Protein AF-A0A0W8DVY5-F1 (afdb_monomer_lite)

Radius of gyration: 28.94 Å; chains: 1; bounding box: 74×59×68 Å

Organism: Phytophthora nicotianae (NCBI:txid4792)

Secondary structure (DSSP, 8-state):
--------------HHHHHHHHHHHHHHHHHHHHHHHHH---HHHHHHTT--HHHHHHHHHHHHHHHHS--SS-------SSS----HHHHTTSS-S------

pLDDT: mean 70.34, std 16.29, range [41.34, 93.88]

Sequence (103 aa):
MPNFKANRSFTQKSAHSNNAVCTALNSQKSKAIDEANAHGISTEFAKKYSIHRATLYRWAKSQVEVKAARLTKTFAVDTRRGPSIKYPELEKRGFVAKQSENA

Foldseek 3Di:
DDDDDPPDPPPPDDPVVVVVVVVVVVVLLVVLLVVCVVPNQDCVSCVVSVHGSVVSVVSNVVVVVVVVPDPPDPPPDCPPDPDDPDDVVVVVVPPPPDDDDDD

Structure (mmCIF, N/CA/C/O backbone):
data_AF-A0A0W8DVY5-F1
#
_entry.id   AF-A0A0W8DVY5-F1
#
loop_
_atom_site.group_PDB
_atom_site.id
_atom_site.type_symbol
_atom_site.label_atom_id
_atom_site.label_alt_id
_atom_site.label_comp_id
_atom_site.label_asym_id
_atom_site.label_entity_id
_atom_site.label_seq_id
_atom_site.pdbx_PDB_ins_code
_atom_site.Cartn_x
_atom_site.Cartn_y
_atom_site.Cartn_z
_atom_site.occupancy
_atom_site.B_iso_or_equiv
_atom_site.auth_seq_id
_atom_site.auth_comp_id
_atom_site.auth_asym_id
_atom_site.auth_atom_id
_atom_site.pdbx_PDB_model_num
ATOM 1 N N . MET A 1 1 ? -53.388 19.954 -20.340 1.00 46.91 1 MET A N 1
ATOM 2 C CA . MET A 1 1 ? -52.099 19.223 -20.320 1.00 46.91 1 MET A CA 1
ATOM 3 C C . MET A 1 1 ? -51.146 19.939 -19.370 1.00 46.91 1 MET A C 1
ATOM 5 O O . MET A 1 1 ? -51.072 21.159 -19.483 1.00 46.91 1 MET A O 1
ATOM 9 N N . PRO A 1 2 ? -50.478 19.268 -18.412 1.00 53.50 2 PRO A N 1
ATOM 10 C CA . PRO A 1 2 ? -49.566 19.946 -17.497 1.00 53.50 2 PRO A CA 1
ATOM 11 C C . PRO A 1 2 ? -48.196 20.191 -18.148 1.00 53.50 2 PRO A C 1
ATOM 13 O O . PRO A 1 2 ? -47.649 19.341 -18.845 1.00 53.50 2 PRO A O 1
ATOM 16 N N . ASN A 1 3 ? -47.686 21.399 -17.926 1.00 54.38 3 ASN A N 1
ATOM 17 C CA . ASN A 1 3 ? -46.501 21.993 -18.537 1.00 54.38 3 ASN A CA 1
ATOM 18 C C . ASN A 1 3 ? -45.240 21.616 -17.731 1.00 54.38 3 ASN A C 1
ATOM 20 O O . ASN A 1 3 ? -45.089 22.040 -16.584 1.00 54.38 3 ASN A O 1
ATOM 24 N N . PHE A 1 4 ? -44.344 20.808 -18.307 1.00 53.59 4 PHE A N 1
ATOM 25 C CA . PHE A 1 4 ? -43.083 20.412 -17.671 1.00 53.59 4 PHE A CA 1
ATOM 26 C C . PHE A 1 4 ? -42.023 21.509 -17.847 1.00 53.59 4 PHE A C 1
ATOM 28 O O . PHE A 1 4 ? -41.336 21.577 -18.864 1.00 53.59 4 PHE A O 1
ATOM 35 N N . LYS A 1 5 ? -41.838 22.357 -16.828 1.00 58.72 5 LYS A N 1
ATOM 36 C CA . LYS A 1 5 ? -40.646 23.214 -16.732 1.00 58.72 5 LYS A CA 1
ATOM 37 C C . LYS A 1 5 ? -39.439 22.361 -16.338 1.00 58.72 5 LYS A C 1
ATOM 39 O O . LYS A 1 5 ? -39.315 21.937 -15.191 1.00 58.72 5 LYS A O 1
ATOM 44 N N . ALA A 1 6 ? -38.538 22.124 -17.287 1.00 59.28 6 ALA A N 1
ATOM 45 C CA . ALA A 1 6 ? -37.259 21.470 -17.039 1.00 59.28 6 ALA A CA 1
ATOM 46 C C . ALA A 1 6 ? -36.296 22.427 -16.314 1.00 59.28 6 ALA A C 1
ATOM 48 O O . ALA A 1 6 ? -35.479 23.103 -16.931 1.00 59.28 6 ALA A O 1
ATOM 49 N N . ASN A 1 7 ? -36.368 22.466 -14.984 1.00 58.47 7 ASN A N 1
ATOM 50 C CA . ASN A 1 7 ? -35.313 23.046 -14.156 1.00 58.47 7 ASN A CA 1
ATOM 51 C C . ASN A 1 7 ? -34.269 21.966 -13.855 1.00 58.47 7 ASN A C 1
ATOM 53 O O . ASN A 1 7 ? -34.310 21.323 -12.808 1.00 58.47 7 ASN A O 1
ATOM 57 N N . ARG A 1 8 ? -33.326 21.747 -14.773 1.00 50.84 8 ARG A N 1
ATOM 58 C CA . ARG A 1 8 ? -32.111 20.983 -14.465 1.00 50.84 8 ARG A CA 1
ATOM 59 C C . ARG A 1 8 ? -30.893 21.803 -14.859 1.00 50.84 8 ARG A C 1
ATOM 61 O O . ARG A 1 8 ? -30.275 21.573 -15.892 1.00 50.84 8 ARG A O 1
ATOM 68 N N . SER A 1 9 ? -30.552 22.774 -14.017 1.00 53.94 9 SER A N 1
ATOM 69 C CA . SER A 1 9 ? -29.231 23.390 -14.026 1.00 53.94 9 SER A CA 1
ATOM 70 C C . SER A 1 9 ? -28.207 22.321 -13.636 1.00 53.94 9 SER A C 1
ATOM 72 O O . SER A 1 9 ? -28.000 22.009 -12.465 1.00 53.94 9 SER A O 1
ATOM 74 N N . PHE A 1 10 ? -27.590 21.696 -14.639 1.00 53.84 10 PHE A N 1
ATOM 75 C CA . PHE A 1 10 ? -26.416 20.858 -14.434 1.00 53.84 10 PHE A CA 1
ATOM 76 C C . PHE A 1 10 ? -25.252 21.781 -14.068 1.00 53.84 10 PHE A C 1
ATOM 78 O O . PHE A 1 10 ? -24.570 22.328 -14.932 1.00 53.84 10 PHE A O 1
ATOM 85 N N . THR A 1 11 ? -25.061 22.024 -12.773 1.00 59.19 11 THR A N 1
ATOM 86 C CA . THR A 1 11 ? -23.892 22.758 -12.299 1.00 59.19 11 THR A CA 1
ATOM 87 C C . THR A 1 11 ? -22.671 21.860 -12.474 1.00 59.19 11 THR A C 1
ATOM 89 O O . THR A 1 11 ? -22.517 20.841 -11.798 1.00 59.19 11 THR A O 1
ATOM 92 N N . GLN A 1 12 ? -21.792 22.217 -13.414 1.00 54.97 12 GLN A N 1
ATOM 93 C CA . GLN A 1 12 ? -20.452 21.641 -13.493 1.00 54.97 12 GLN A CA 1
ATOM 94 C C . GLN A 1 12 ? -19.715 21.988 -12.192 1.00 54.97 12 GLN A C 1
ATOM 96 O O . GLN A 1 12 ? -19.172 23.081 -12.038 1.00 54.97 12 GLN A O 1
ATOM 101 N N . LYS A 1 13 ? -19.713 21.075 -11.215 1.00 52.31 13 LYS A N 1
ATOM 102 C CA . LYS A 1 13 ? -18.833 21.199 -10.050 1.00 52.31 13 LYS A CA 1
ATOM 103 C C . LYS A 1 13 ? -17.387 21.160 -10.548 1.00 52.31 13 LYS A C 1
ATOM 105 O O . LYS A 1 13 ? -16.947 20.164 -11.112 1.00 52.31 13 LYS A O 1
ATOM 110 N N . SER A 1 14 ? -16.691 22.277 -10.346 1.00 49.59 14 SER A N 1
ATOM 111 C CA . SER A 1 14 ? -15.282 22.523 -10.661 1.00 49.59 14 SER A CA 1
ATOM 112 C C . SER A 1 14 ? -14.393 21.284 -10.475 1.00 49.59 14 SER A C 1
ATOM 114 O O . SER A 1 14 ? -14.187 20.804 -9.359 1.00 49.59 14 SER A O 1
ATOM 116 N N . ALA A 1 15 ? -13.817 20.793 -11.577 1.00 51.44 15 ALA A N 1
ATOM 117 C CA . ALA A 1 15 ? -12.859 19.685 -11.590 1.00 51.44 15 ALA A CA 1
ATOM 118 C C . ALA A 1 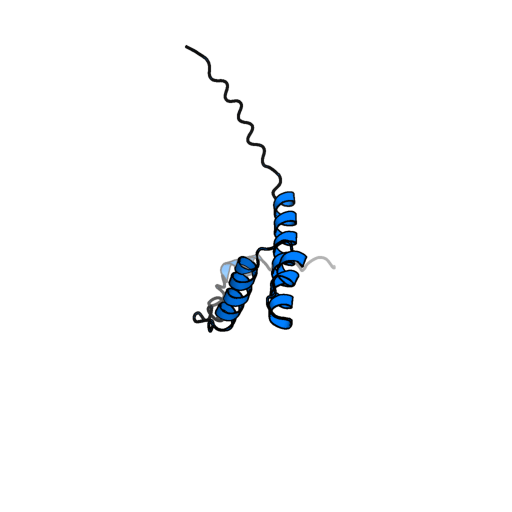15 ? -11.605 19.951 -10.725 1.00 51.44 15 ALA A C 1
ATOM 120 O O . ALA A 1 15 ? -10.957 19.012 -10.268 1.00 51.44 15 ALA A O 1
ATOM 121 N N . HIS A 1 16 ? -11.295 21.219 -10.430 1.00 48.06 16 HIS A N 1
ATOM 122 C CA . HIS A 1 16 ? -10.127 21.620 -9.641 1.00 48.06 16 HIS A CA 1
ATOM 123 C C . HIS A 1 16 ? -10.223 21.200 -8.165 1.00 48.06 16 HIS A C 1
ATOM 125 O O . HIS A 1 16 ? -9.210 20.861 -7.558 1.00 48.06 16 HIS A O 1
ATOM 131 N N . SER A 1 17 ? -11.431 21.164 -7.593 1.00 53.72 17 SER A N 1
ATOM 132 C CA . SER A 1 17 ? -11.643 20.769 -6.191 1.00 53.72 17 SER A CA 1
ATOM 133 C C . SER A 1 17 ? -11.506 19.256 -5.986 1.00 53.72 17 SER A C 1
ATOM 135 O O . SER A 1 17 ? -10.909 18.817 -5.004 1.00 53.72 17 SER A O 1
ATOM 137 N N . ASN A 1 18 ? -11.996 18.454 -6.935 1.00 55.31 18 ASN A N 1
ATOM 138 C CA . ASN A 1 18 ? -11.972 16.995 -6.818 1.00 55.31 18 ASN A CA 1
ATOM 139 C C . ASN A 1 18 ? -10.552 16.428 -6.979 1.00 55.31 18 ASN A C 1
ATOM 141 O O . ASN A 1 18 ? -10.184 15.484 -6.285 1.00 55.31 18 ASN A O 1
ATOM 145 N N . ASN A 1 19 ? -9.719 17.051 -7.820 1.00 56.78 19 ASN A N 1
ATOM 146 C CA . ASN A 1 19 ? -8.335 16.620 -8.024 1.00 56.78 19 ASN A CA 1
ATOM 147 C C . ASN A 1 19 ? -7.477 16.783 -6.759 1.00 56.78 19 ASN A C 1
ATOM 149 O O . ASN A 1 19 ? -6.689 15.893 -6.453 1.00 56.78 19 ASN A O 1
ATOM 153 N N . ALA A 1 20 ? -7.654 17.868 -5.997 1.00 57.66 20 ALA A N 1
ATOM 154 C CA . ALA A 1 20 ? -6.887 18.128 -4.774 1.00 57.66 20 ALA A CA 1
ATOM 155 C C . ALA A 1 20 ? -7.217 17.143 -3.633 1.00 57.66 20 ALA A C 1
ATOM 157 O O . ALA A 1 20 ? -6.335 16.711 -2.891 1.00 57.66 20 ALA A O 1
ATOM 158 N N . VAL A 1 21 ? -8.486 16.741 -3.511 1.00 58.59 21 VAL A N 1
ATOM 159 C CA . VAL A 1 21 ? -8.902 15.713 -2.542 1.00 58.59 21 VAL A CA 1
ATOM 160 C C . VAL A 1 21 ? -8.352 14.344 -2.950 1.00 58.59 21 VAL A C 1
ATOM 162 O O . VAL A 1 21 ? -7.827 13.606 -2.114 1.00 58.59 21 VAL A O 1
ATOM 165 N N . CYS A 1 22 ? -8.393 14.019 -4.246 1.00 59.28 22 CYS A N 1
ATOM 166 C CA . CYS A 1 22 ? -7.816 12.783 -4.765 1.00 59.28 22 CYS A CA 1
ATOM 167 C C . CYS A 1 22 ? -6.288 12.720 -4.587 1.00 59.28 22 CYS A C 1
ATOM 169 O O . CYS A 1 22 ? -5.770 11.660 -4.238 1.00 59.28 22 CYS A O 1
ATOM 171 N N . THR A 1 23 ? -5.547 13.819 -4.771 1.00 65.00 23 THR A N 1
ATOM 172 C CA . THR A 1 23 ? -4.083 13.828 -4.586 1.00 65.00 23 THR A CA 1
ATOM 173 C C . THR A 1 23 ? -3.678 13.650 -3.123 1.00 65.00 23 THR A C 1
ATOM 175 O O . THR A 1 23 ? -2.756 12.879 -2.845 1.00 65.00 23 THR A O 1
ATOM 178 N N . ALA A 1 24 ? -4.390 14.276 -2.181 1.00 67.62 24 ALA A N 1
ATOM 179 C CA . ALA A 1 24 ? -4.125 14.127 -0.749 1.00 67.62 24 ALA A CA 1
ATOM 180 C C . ALA A 1 24 ? -4.365 12.688 -0.254 1.00 67.62 24 ALA A C 1
ATOM 182 O O . ALA A 1 24 ? -3.499 12.100 0.400 1.00 67.62 24 ALA A O 1
ATOM 183 N N . LEU A 1 25 ? -5.497 12.082 -0.633 1.00 73.50 25 LEU A N 1
ATOM 184 C CA . LEU A 1 25 ? -5.831 10.699 -0.267 1.00 73.50 25 LEU A CA 1
ATOM 185 C C . LEU A 1 25 ? -4.852 9.685 -0.876 1.00 73.50 25 LEU A C 1
ATOM 187 O O . LEU A 1 25 ? -4.449 8.724 -0.215 1.00 73.50 25 LEU A O 1
ATOM 191 N N . ASN A 1 26 ? -4.416 9.920 -2.117 1.00 78.31 26 ASN A N 1
ATOM 192 C CA . ASN A 1 26 ? -3.424 9.074 -2.776 1.00 78.31 26 ASN A CA 1
ATOM 193 C C . ASN A 1 26 ? -2.046 9.165 -2.100 1.00 78.31 26 ASN A C 1
ATOM 195 O O . ASN A 1 26 ? -1.391 8.136 -1.932 1.00 78.31 26 ASN A O 1
ATOM 199 N N . SER A 1 27 ? -1.631 10.358 -1.657 1.00 81.00 27 SER A N 1
ATOM 200 C CA . SER A 1 27 ? -0.368 10.551 -0.928 1.00 81.00 27 SER A CA 1
ATOM 201 C C . SER A 1 27 ? -0.376 9.880 0.449 1.00 81.00 27 SER A C 1
ATOM 203 O O . SER A 1 27 ? 0.610 9.264 0.854 1.00 81.00 27 SER A O 1
ATOM 205 N N . GLN A 1 28 ? -1.497 9.944 1.173 1.00 86.31 28 GLN A N 1
ATOM 206 C CA . GLN A 1 28 ? -1.638 9.244 2.453 1.00 86.31 28 GLN A CA 1
ATOM 207 C C . GLN A 1 28 ? -1.546 7.725 2.271 1.00 86.31 28 GLN A C 1
ATOM 209 O O . GLN A 1 28 ? -0.861 7.046 3.037 1.00 86.31 28 GLN A O 1
ATOM 214 N N . LYS A 1 29 ? -2.196 7.192 1.229 1.00 87.12 29 LYS A N 1
ATOM 215 C CA . LYS A 1 29 ? -2.137 5.770 0.887 1.00 87.12 29 LYS A CA 1
ATOM 216 C C . LYS A 1 29 ? -0.713 5.308 0.575 1.00 87.12 29 LYS A C 1
ATOM 218 O O . LYS A 1 29 ? -0.319 4.261 1.080 1.00 87.12 29 LYS A O 1
ATOM 223 N N . SER A 1 30 ? 0.047 6.050 -0.235 1.00 86.44 30 SER A N 1
ATOM 224 C CA . SER A 1 30 ? 1.421 5.655 -0.581 1.00 86.44 30 SER A CA 1
ATOM 225 C C . SER A 1 30 ? 2.320 5.619 0.655 1.00 86.44 30 SER A C 1
ATOM 227 O O . SER A 1 30 ? 2.958 4.601 0.904 1.00 86.44 30 SER A O 1
ATOM 229 N N . LYS A 1 31 ? 2.260 6.654 1.505 1.00 90.12 31 LYS A N 1
ATOM 230 C CA . LYS A 1 31 ? 3.024 6.707 2.764 1.00 90.12 31 LYS A CA 1
ATOM 231 C C . LYS A 1 31 ? 2.699 5.540 3.697 1.00 90.12 31 LYS A C 1
ATOM 233 O O . LYS A 1 31 ? 3.606 4.909 4.230 1.00 90.12 31 LYS A O 1
ATOM 238 N N . ALA A 1 32 ? 1.412 5.223 3.860 1.00 89.69 32 ALA A N 1
ATOM 239 C CA . ALA A 1 32 ? 0.982 4.103 4.694 1.00 89.69 32 ALA A CA 1
ATOM 240 C C . ALA A 1 32 ? 1.541 2.760 4.195 1.00 89.69 32 ALA A C 1
ATOM 242 O O . ALA A 1 32 ? 1.889 1.903 5.001 1.00 89.69 32 ALA A O 1
ATOM 243 N N . ILE A 1 33 ? 1.631 2.573 2.874 1.00 89.56 33 ILE A N 1
ATOM 244 C CA . ILE A 1 33 ? 2.183 1.357 2.269 1.00 89.56 33 ILE A CA 1
ATOM 245 C C . ILE A 1 33 ? 3.702 1.281 2.461 1.00 89.56 33 ILE A C 1
ATOM 247 O O . ILE A 1 33 ? 4.207 0.216 2.811 1.00 89.56 33 ILE A O 1
ATOM 251 N N . ASP A 1 34 ? 4.425 2.381 2.249 1.00 88.94 34 ASP A N 1
ATOM 252 C CA . ASP A 1 34 ? 5.886 2.410 2.378 1.00 88.94 34 ASP A CA 1
ATOM 253 C C . ASP A 1 34 ? 6.326 2.105 3.816 1.00 88.94 34 ASP A C 1
ATOM 255 O O . ASP A 1 34 ? 7.163 1.230 4.043 1.00 88.94 34 ASP A O 1
ATOM 259 N N . GLU A 1 35 ? 5.689 2.743 4.798 1.00 88.94 35 GLU A N 1
ATOM 260 C CA . GLU A 1 35 ? 5.943 2.482 6.216 1.00 88.94 35 GLU A CA 1
ATOM 261 C C . GLU A 1 35 ? 5.518 1.058 6.629 1.00 88.94 35 GLU A C 1
ATOM 263 O O . GLU A 1 35 ? 6.235 0.401 7.385 1.00 88.94 35 GLU A O 1
ATOM 268 N N . ALA A 1 36 ? 4.403 0.537 6.099 1.00 88.94 36 ALA A N 1
ATOM 269 C CA . ALA A 1 36 ? 3.974 -0.8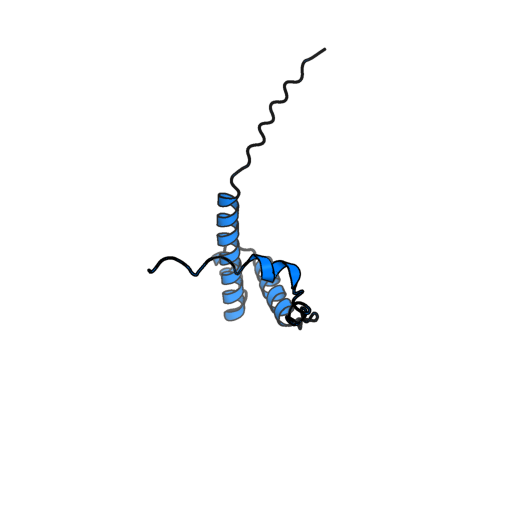40 6.361 1.00 88.94 36 ALA A CA 1
ATOM 270 C C . ALA A 1 36 ? 4.949 -1.884 5.795 1.00 88.94 36 ALA A C 1
ATOM 272 O O . ALA A 1 36 ? 5.128 -2.942 6.398 1.00 88.94 36 ALA A O 1
ATOM 273 N N . ASN A 1 37 ? 5.587 -1.599 4.657 1.00 86.19 37 ASN A N 1
ATOM 274 C CA . ASN A 1 37 ? 6.619 -2.463 4.085 1.00 86.19 37 ASN A CA 1
ATOM 275 C C . ASN A 1 37 ? 7.924 -2.416 4.897 1.00 86.19 37 ASN A C 1
ATOM 277 O O . ASN A 1 37 ? 8.616 -3.427 4.969 1.00 86.19 37 ASN A O 1
ATOM 281 N N . ALA A 1 38 ? 8.253 -1.272 5.508 1.00 86.94 38 ALA A N 1
ATOM 282 C CA . ALA A 1 38 ? 9.464 -1.106 6.312 1.00 86.94 38 ALA A CA 1
ATOM 283 C C . ALA A 1 38 ? 9.339 -1.700 7.728 1.00 86.94 38 ALA A C 1
ATOM 285 O O . ALA A 1 38 ? 10.261 -2.357 8.205 1.00 86.94 38 ALA A O 1
ATOM 286 N N . HIS A 1 39 ? 8.206 -1.476 8.400 1.00 86.12 39 HIS A N 1
ATOM 287 C CA . HIS A 1 39 ? 8.014 -1.825 9.816 1.00 86.12 39 HIS A CA 1
ATOM 288 C C . HIS A 1 39 ? 7.095 -3.035 10.045 1.00 86.12 39 HIS A C 1
ATOM 290 O O . HIS A 1 39 ? 7.006 -3.540 11.164 1.00 86.12 39 HIS A O 1
ATOM 296 N N . GLY A 1 40 ? 6.414 -3.512 9.001 1.00 86.12 40 GLY A N 1
ATOM 297 C CA . GLY A 1 40 ? 5.414 -4.571 9.094 1.00 86.12 40 GLY A CA 1
ATOM 298 C C . GLY A 1 40 ? 4.011 -4.059 9.442 1.00 86.12 40 GLY A C 1
ATOM 299 O O . GLY A 1 40 ? 3.803 -2.944 9.920 1.00 86.12 40 GLY A O 1
ATOM 300 N N . ILE A 1 41 ? 3.003 -4.897 9.184 1.00 89.38 41 ILE A N 1
ATOM 301 C CA . ILE A 1 41 ? 1.588 -4.532 9.343 1.00 89.38 41 ILE A CA 1
ATOM 302 C C . ILE A 1 41 ? 1.079 -4.948 10.726 1.00 89.38 41 ILE A C 1
ATOM 304 O O . ILE A 1 41 ? 0.766 -6.120 10.963 1.00 89.38 41 ILE A O 1
ATOM 308 N N . SER A 1 42 ? 0.901 -3.969 11.614 1.00 90.44 42 SER A N 1
ATOM 309 C CA . SER A 1 42 ? 0.263 -4.150 12.923 1.00 90.44 42 SER A CA 1
ATOM 310 C C . SER A 1 42 ? -1.104 -3.461 13.002 1.00 90.44 42 SER A C 1
ATOM 312 O O . SER A 1 42 ? -1.437 -2.577 12.208 1.00 90.44 42 SER A O 1
ATOM 314 N N . THR A 1 43 ? -1.933 -3.882 13.960 1.00 88.56 43 THR A N 1
ATOM 315 C CA . THR A 1 43 ? -3.251 -3.271 14.199 1.00 88.56 43 THR A CA 1
ATOM 316 C C . THR A 1 43 ? -3.118 -1.823 14.671 1.00 88.56 43 THR A C 1
ATOM 318 O O . THR A 1 43 ? -3.866 -0.962 14.215 1.00 88.56 43 THR A O 1
ATOM 321 N N . GLU A 1 44 ? -2.127 -1.537 15.518 1.00 88.81 44 GLU A N 1
ATOM 322 C CA . GLU A 1 44 ? -1.831 -0.181 15.996 1.00 88.81 44 GLU A CA 1
ATOM 323 C C . GLU A 1 44 ? -1.366 0.733 14.860 1.00 88.81 44 GLU A C 1
ATOM 325 O O . GLU A 1 44 ? -1.796 1.880 14.748 1.00 88.81 44 GLU A O 1
ATOM 330 N N . PHE A 1 45 ? -0.569 0.195 13.937 1.00 88.50 45 PHE A N 1
ATOM 331 C CA . PHE A 1 45 ? -0.136 0.932 12.759 1.00 88.50 45 PHE A CA 1
ATOM 332 C C . PHE A 1 45 ? -1.311 1.275 11.828 1.00 88.50 45 PHE A C 1
ATOM 334 O O . PHE A 1 45 ? -1.402 2.386 11.313 1.00 88.50 45 PHE A O 1
ATOM 341 N N . ALA A 1 46 ? -2.267 0.359 11.660 1.00 89.88 46 ALA A N 1
ATOM 342 C CA . ALA A 1 46 ? -3.462 0.607 10.855 1.00 89.88 46 ALA A CA 1
ATOM 343 C C . ALA A 1 46 ? -4.334 1.745 11.437 1.00 89.88 46 ALA A C 1
ATOM 345 O O . ALA A 1 46 ? -4.851 2.581 10.686 1.00 89.88 46 ALA A O 1
ATOM 346 N N . LYS A 1 47 ? -4.420 1.842 12.774 1.00 91.50 47 LYS A N 1
ATOM 347 C CA . LYS A 1 47 ? -5.123 2.933 13.471 1.00 91.50 47 LYS A CA 1
ATOM 348 C C . LYS A 1 47 ? -4.503 4.307 13.194 1.00 91.50 47 LYS A C 1
ATOM 350 O O . LYS A 1 47 ? -5.258 5.252 12.987 1.00 91.50 47 LYS A O 1
ATOM 355 N N . LYS A 1 48 ? -3.168 4.420 13.097 1.00 91.31 48 LYS A N 1
ATOM 356 C CA . LYS A 1 48 ? -2.453 5.683 12.789 1.00 91.31 48 LYS A CA 1
ATOM 357 C C . LYS A 1 48 ? -2.961 6.352 11.505 1.00 91.31 48 LYS A C 1
ATOM 359 O O . LYS A 1 48 ? -3.048 7.573 11.442 1.00 91.31 48 LYS A O 1
ATOM 364 N N . TYR A 1 49 ? -3.335 5.558 10.502 1.00 88.88 49 TYR A N 1
ATOM 365 C CA . TYR A 1 49 ? -3.835 6.062 9.218 1.00 88.88 49 TYR A CA 1
ATOM 366 C C . TYR A 1 49 ? -5.361 6.068 9.109 1.00 88.88 49 TYR A C 1
ATOM 368 O O . TYR A 1 49 ? -5.874 6.451 8.061 1.00 88.88 49 TYR A O 1
ATOM 376 N N . SER A 1 50 ? -6.087 5.661 10.158 1.00 90.88 50 SER A N 1
ATOM 377 C CA . SER A 1 50 ? -7.538 5.427 10.115 1.00 90.88 50 SER A CA 1
ATOM 378 C C . SER A 1 50 ? -7.950 4.420 9.027 1.00 90.88 50 SER A C 1
ATOM 380 O O . SER A 1 50 ? -8.959 4.593 8.345 1.00 90.88 50 SER A O 1
ATOM 382 N N . ILE A 1 51 ? -7.155 3.360 8.838 1.00 89.75 51 ILE A N 1
ATOM 383 C CA . ILE A 1 51 ? -7.383 2.325 7.818 1.00 89.75 51 ILE A CA 1
ATOM 384 C C . ILE A 1 51 ? -7.592 0.977 8.508 1.00 89.75 51 ILE A C 1
ATOM 386 O O . ILE A 1 51 ? -6.932 0.649 9.489 1.00 89.75 51 ILE A O 1
ATOM 390 N N . HIS A 1 52 ? -8.484 0.144 7.974 1.00 93.44 52 HIS A N 1
ATOM 391 C CA . HIS A 1 52 ? -8.637 -1.227 8.454 1.00 93.44 52 HIS A CA 1
ATOM 392 C C . HIS A 1 52 ? -7.391 -2.077 8.136 1.00 93.44 52 HIS A C 1
ATOM 394 O O . HIS A 1 52 ? -6.901 -2.077 7.004 1.00 93.44 52 HIS A O 1
ATOM 400 N N . ARG A 1 53 ? -6.913 -2.880 9.098 1.00 93.88 53 ARG A N 1
ATOM 401 C CA . ARG A 1 53 ? -5.689 -3.698 8.952 1.00 93.88 53 ARG A CA 1
ATOM 402 C C . ARG A 1 53 ? -5.688 -4.565 7.688 1.00 93.88 53 ARG A C 1
ATOM 404 O O . ARG A 1 53 ? -4.691 -4.614 6.972 1.00 93.88 53 ARG A O 1
ATOM 411 N N . ALA A 1 54 ? -6.806 -5.232 7.393 1.00 93.38 54 ALA A N 1
ATOM 412 C CA . ALA A 1 54 ? -6.917 -6.089 6.208 1.00 93.38 54 ALA A CA 1
ATOM 413 C C . ALA A 1 54 ? -6.774 -5.297 4.895 1.00 93.38 54 ALA A C 1
ATOM 415 O O . ALA A 1 54 ? -6.194 -5.790 3.929 1.00 93.38 54 ALA A O 1
ATOM 416 N N . THR A 1 55 ? -7.259 -4.054 4.862 1.00 92.56 55 THR A N 1
ATOM 417 C CA . THR A 1 55 ? -7.134 -3.168 3.700 1.00 92.56 55 THR A CA 1
ATOM 418 C C . THR A 1 55 ? -5.679 -2.789 3.464 1.00 92.56 55 THR A C 1
ATOM 420 O O . THR A 1 55 ? -5.195 -2.903 2.339 1.00 92.56 55 THR A O 1
ATOM 423 N N . LEU A 1 56 ? -4.968 -2.421 4.534 1.00 92.38 56 LEU A N 1
ATOM 424 C CA . LEU A 1 56 ? -3.544 -2.102 4.474 1.00 92.38 56 LEU A CA 1
ATOM 425 C C . LEU A 1 56 ? -2.718 -3.303 3.989 1.00 92.38 56 LEU A C 1
ATOM 427 O O . LEU A 1 56 ? -1.883 -3.154 3.100 1.00 92.38 56 LEU A O 1
ATOM 431 N N . TYR A 1 57 ? -3.019 -4.506 4.492 1.00 92.38 57 TYR A N 1
ATOM 432 C CA . TYR A 1 57 ? -2.389 -5.743 4.025 1.00 92.38 57 TYR A CA 1
ATOM 433 C C . TYR A 1 57 ? -2.595 -5.986 2.527 1.00 92.38 57 TYR A C 1
ATOM 435 O O . TYR A 1 57 ? -1.632 -6.259 1.811 1.00 92.38 57 TYR A O 1
ATOM 443 N N . ARG A 1 58 ? -3.829 -5.837 2.026 1.00 92.31 58 ARG A N 1
ATOM 444 C CA . ARG A 1 58 ? -4.121 -6.006 0.592 1.00 92.31 58 ARG A CA 1
ATOM 445 C C . ARG A 1 58 ? -3.339 -5.018 -0.269 1.00 92.31 58 ARG A C 1
ATOM 447 O O . ARG A 1 58 ? -2.865 -5.394 -1.336 1.00 92.31 58 ARG A O 1
ATOM 454 N N . TRP A 1 59 ? -3.197 -3.772 0.179 1.00 92.06 59 TRP A N 1
ATOM 455 C CA . TRP A 1 59 ? -2.442 -2.757 -0.557 1.00 92.06 59 TRP A CA 1
ATOM 456 C C . TRP A 1 59 ? -0.944 -3.047 -0.594 1.00 92.06 59 TRP A C 1
ATOM 458 O O . TRP A 1 59 ? -0.353 -2.998 -1.671 1.00 92.06 59 TRP A O 1
ATOM 468 N N . ALA A 1 60 ? -0.349 -3.385 0.551 1.00 89.56 60 ALA A N 1
ATOM 469 C CA . ALA A 1 60 ? 1.066 -3.734 0.628 1.00 89.56 60 ALA A CA 1
ATOM 470 C C . ALA A 1 60 ? 1.384 -4.966 -0.235 1.00 89.56 60 ALA A C 1
ATOM 472 O O . ALA A 1 60 ? 2.288 -4.922 -1.070 1.00 89.56 60 ALA A O 1
ATOM 473 N N . LYS A 1 61 ? 0.572 -6.027 -0.125 1.00 89.62 61 LYS A N 1
ATOM 474 C CA . LYS A 1 61 ? 0.732 -7.249 -0.925 1.00 89.62 61 LYS A CA 1
ATOM 475 C C . LYS A 1 61 ? 0.613 -6.979 -2.426 1.00 89.62 61 LYS A C 1
ATOM 477 O O . LYS A 1 61 ? 1.472 -7.406 -3.188 1.00 89.62 61 LYS A O 1
ATOM 482 N N . SER A 1 62 ? -0.397 -6.211 -2.837 1.00 86.06 62 SER A N 1
ATOM 483 C CA . SER A 1 62 ? -0.597 -5.842 -4.242 1.00 86.06 62 SER A CA 1
ATOM 484 C C . SER A 1 62 ? 0.596 -5.066 -4.817 1.00 86.06 62 SER A C 1
ATOM 486 O O . SER A 1 62 ? 0.960 -5.288 -5.966 1.00 86.06 62 SER A O 1
ATOM 488 N N . GLN A 1 63 ? 1.256 -4.201 -4.037 1.00 82.75 63 GLN A N 1
ATOM 489 C CA . GLN A 1 63 ? 2.471 -3.508 -4.487 1.00 82.75 63 GLN A CA 1
ATOM 490 C C . GLN A 1 63 ? 3.662 -4.451 -4.667 1.00 82.75 63 GLN A C 1
ATOM 492 O O . GLN A 1 63 ? 4.414 -4.303 -5.629 1.00 82.75 63 GLN A O 1
ATOM 497 N N . VAL A 1 64 ? 3.828 -5.429 -3.774 1.00 82.31 64 VAL A N 1
ATOM 498 C CA . VAL A 1 64 ? 4.860 -6.464 -3.926 1.00 82.31 64 VAL A CA 1
ATOM 499 C C . VAL A 1 64 ? 4.600 -7.289 -5.183 1.00 82.31 64 VAL A C 1
ATOM 501 O O . VAL A 1 64 ? 5.518 -7.485 -5.970 1.00 82.31 64 VAL A O 1
ATOM 504 N N . GLU A 1 65 ? 3.354 -7.701 -5.421 1.00 82.38 65 GLU A N 1
ATOM 505 C CA . GLU A 1 65 ? 2.958 -8.442 -6.625 1.00 82.38 65 GLU A CA 1
ATOM 506 C C . GLU A 1 65 ? 3.190 -7.628 -7.904 1.00 82.38 65 GLU A C 1
ATOM 508 O O . GLU A 1 65 ? 3.709 -8.167 -8.874 1.00 82.38 65 GLU A O 1
ATOM 513 N N . VAL A 1 66 ? 2.889 -6.324 -7.904 1.00 80.06 66 VAL A N 1
ATOM 514 C CA . VAL A 1 66 ? 3.148 -5.432 -9.049 1.00 80.06 66 VAL A CA 1
ATOM 515 C C . VAL A 1 66 ? 4.646 -5.243 -9.304 1.00 80.06 66 VAL A C 1
ATOM 517 O O . VAL A 1 66 ? 5.059 -5.226 -10.458 1.00 80.06 66 VAL A O 1
ATOM 520 N N . LYS A 1 67 ? 5.472 -5.124 -8.255 1.00 76.75 67 LYS A N 1
ATOM 521 C CA . LYS A 1 67 ? 6.939 -5.039 -8.395 1.00 76.75 67 LYS A CA 1
ATOM 522 C C . LYS A 1 67 ? 7.556 -6.369 -8.836 1.00 76.75 67 LYS A C 1
ATOM 524 O O . LYS A 1 67 ? 8.523 -6.372 -9.592 1.00 76.75 67 LYS A O 1
ATOM 529 N N . ALA A 1 68 ? 7.019 -7.486 -8.346 1.00 78.25 68 ALA A N 1
ATOM 530 C CA . ALA A 1 68 ? 7.472 -8.833 -8.678 1.00 78.25 68 ALA A CA 1
ATOM 531 C C . ALA A 1 68 ? 7.017 -9.270 -10.076 1.00 78.25 68 ALA A C 1
ATOM 533 O O . ALA A 1 68 ? 7.715 -10.038 -10.743 1.00 78.25 68 ALA A O 1
ATOM 534 N N . ALA A 1 69 ? 5.868 -8.774 -10.536 1.00 78.62 69 ALA A N 1
ATOM 535 C CA . ALA A 1 69 ? 5.433 -8.931 -11.907 1.00 78.62 69 ALA A CA 1
ATOM 536 C C . ALA A 1 69 ? 6.460 -8.254 -12.820 1.00 78.62 69 ALA A C 1
ATOM 538 O O . ALA A 1 69 ? 6.496 -7.033 -12.968 1.00 78.62 69 ALA A O 1
ATOM 539 N N . ARG A 1 70 ? 7.311 -9.068 -13.456 1.00 64.81 70 ARG A N 1
ATOM 540 C CA . ARG A 1 70 ? 8.126 -8.616 -14.585 1.00 64.81 70 ARG A CA 1
ATOM 541 C C . ARG A 1 70 ? 7.189 -7.925 -15.568 1.00 64.81 70 ARG A C 1
ATOM 543 O O . ARG A 1 70 ? 6.196 -8.536 -15.964 1.00 64.81 70 ARG A O 1
ATOM 550 N N . LEU A 1 71 ? 7.513 -6.689 -15.958 1.00 64.56 71 LEU A N 1
ATOM 551 C CA . LEU A 1 71 ? 6.847 -5.963 -17.041 1.00 64.56 71 LEU A CA 1
ATOM 552 C C . LEU A 1 71 ? 6.831 -6.866 -18.28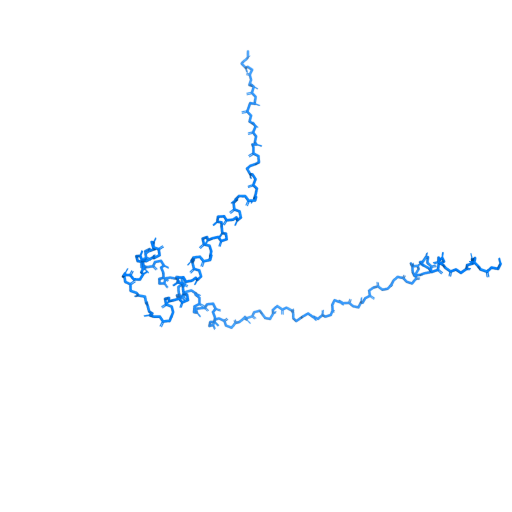0 1.00 64.56 71 LEU A C 1
ATOM 554 O O . LEU A 1 71 ? 7.795 -6.934 -19.034 1.00 64.56 71 LEU A O 1
ATOM 558 N N . THR A 1 72 ? 5.755 -7.633 -18.448 1.00 61.94 72 THR A N 1
ATOM 559 C CA . THR A 1 72 ? 5.655 -8.649 -19.507 1.00 61.94 72 THR A CA 1
ATOM 560 C C . THR A 1 72 ? 5.469 -7.972 -20.857 1.00 61.94 72 THR A C 1
ATOM 562 O O . THR A 1 72 ? 5.823 -8.512 -21.897 1.00 61.94 72 THR A O 1
ATOM 565 N N . LYS A 1 73 ? 4.954 -6.741 -20.826 1.00 61.88 73 LYS A N 1
ATOM 566 C CA . LYS A 1 73 ? 4.992 -5.822 -21.947 1.00 61.88 73 LYS A CA 1
ATOM 567 C C . LYS A 1 73 ? 6.207 -4.930 -21.748 1.00 61.88 73 LYS A C 1
ATOM 569 O O . LYS A 1 73 ? 6.167 -3.982 -20.965 1.00 61.88 73 LYS A O 1
ATOM 574 N N . THR A 1 74 ? 7.260 -5.197 -22.508 1.00 59.28 74 THR A N 1
ATOM 575 C CA . THR A 1 74 ? 8.028 -4.097 -23.076 1.00 59.28 74 THR A CA 1
ATOM 576 C C . THR A 1 74 ? 6.998 -3.226 -23.791 1.00 59.28 74 THR A C 1
ATOM 578 O O . THR A 1 74 ? 6.516 -3.564 -24.871 1.00 59.28 74 THR A O 1
ATOM 581 N N . PHE A 1 75 ? 6.562 -2.127 -23.159 1.00 57.72 75 PHE A N 1
ATOM 582 C CA . PHE A 1 75 ? 6.067 -1.009 -23.955 1.00 57.72 75 PHE A CA 1
ATOM 583 C C . PHE A 1 75 ? 7.102 -0.828 -25.043 1.00 57.72 75 PHE A C 1
ATOM 585 O O . PHE A 1 75 ? 8.295 -0.893 -24.723 1.00 57.72 75 PHE A O 1
ATOM 592 N N . ALA A 1 76 ? 6.638 -0.746 -26.293 1.00 58.25 76 ALA A N 1
ATOM 593 C CA . ALA A 1 76 ? 7.505 -0.519 -27.428 1.00 58.25 76 ALA A CA 1
ATOM 594 C C . ALA A 1 76 ? 8.575 0.458 -26.954 1.00 58.25 76 ALA A C 1
ATOM 596 O O . ALA A 1 76 ? 8.249 1.571 -26.528 1.00 58.25 76 ALA A O 1
ATOM 597 N N . VAL A 1 77 ? 9.829 -0.017 -26.925 1.00 55.38 77 VAL A N 1
ATOM 598 C CA . VAL A 1 77 ? 10.994 0.866 -26.917 1.00 55.38 77 VAL A CA 1
ATOM 599 C C . VAL A 1 77 ? 10.606 1.998 -27.843 1.00 55.38 77 VAL A C 1
ATOM 601 O O . VAL A 1 77 ? 9.978 1.700 -28.859 1.00 55.38 77 VAL A O 1
ATOM 604 N N . ASP A 1 78 ? 10.883 3.246 -27.478 1.00 55.03 78 ASP A N 1
ATOM 605 C CA . ASP A 1 78 ? 10.663 4.402 -28.343 1.00 55.03 78 ASP A CA 1
ATOM 606 C C . ASP A 1 78 ? 11.510 4.192 -29.611 1.00 55.03 78 ASP A C 1
ATOM 608 O O . ASP A 1 78 ? 12.624 4.687 -29.780 1.00 55.03 78 ASP A O 1
ATOM 612 N N . THR A 1 79 ? 11.030 3.299 -30.473 1.00 57.69 79 THR A N 1
ATOM 613 C CA . THR A 1 79 ? 11.488 2.999 -31.799 1.00 57.69 79 THR 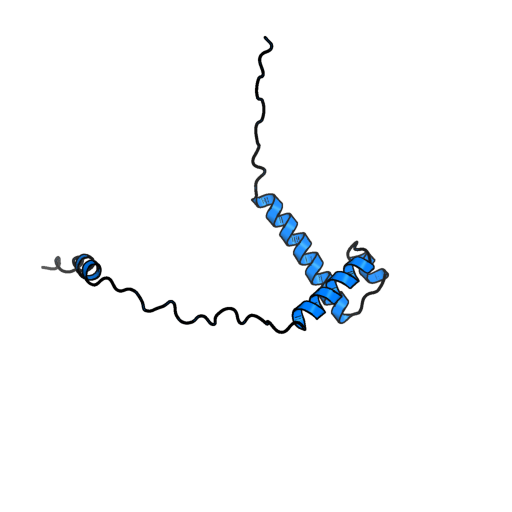A CA 1
ATOM 614 C C . THR A 1 79 ? 11.045 4.245 -32.483 1.00 57.69 79 THR A C 1
ATOM 616 O O . THR A 1 79 ? 9.879 4.353 -32.868 1.00 57.69 79 THR A O 1
ATOM 619 N N . ARG A 1 80 ? 11.957 5.222 -32.426 1.00 59.12 80 ARG A N 1
ATOM 620 C CA . ARG A 1 80 ? 12.066 6.404 -33.261 1.00 59.12 80 ARG A CA 1
ATOM 621 C C . ARG A 1 80 ? 10.857 6.438 -34.167 1.00 59.12 80 ARG A C 1
ATOM 623 O O . ARG A 1 80 ? 10.817 5.634 -35.103 1.00 59.12 80 ARG A O 1
ATOM 630 N N . ARG A 1 81 ? 9.866 7.274 -33.810 1.00 63.19 81 ARG A N 1
ATOM 631 C CA . ARG A 1 81 ? 8.717 7.604 -34.667 1.00 63.19 81 ARG A CA 1
ATOM 632 C C . ARG A 1 81 ? 9.153 7.400 -36.110 1.00 63.19 81 ARG A C 1
ATOM 634 O O . ARG A 1 81 ? 10.184 7.968 -36.483 1.00 63.19 81 ARG A O 1
ATOM 641 N N . GLY A 1 82 ? 8.450 6.511 -36.821 1.00 68.50 82 GLY A N 1
ATOM 642 C CA . GLY A 1 82 ? 8.821 6.058 -38.162 1.00 68.50 82 GLY A CA 1
ATOM 643 C C . GLY A 1 82 ? 9.280 7.215 -39.055 1.00 68.50 82 GLY A C 1
ATOM 644 O O . GLY A 1 82 ? 8.951 8.365 -38.760 1.00 68.50 82 GLY A O 1
ATOM 645 N N . PRO A 1 83 ? 10.066 6.927 -40.107 1.00 71.94 83 PRO A N 1
ATOM 646 C CA . PRO A 1 83 ? 10.857 7.914 -40.842 1.00 71.94 83 PRO A CA 1
ATOM 647 C C . PRO A 1 83 ? 10.123 9.245 -40.995 1.00 71.94 83 PRO A C 1
ATOM 649 O O . PRO A 1 83 ? 8.984 9.274 -41.456 1.00 71.94 83 PRO A O 1
ATOM 652 N N . SER A 1 84 ? 10.770 10.331 -40.553 1.00 66.50 84 SER A N 1
ATOM 653 C CA . SER A 1 84 ? 10.216 11.684 -40.620 1.00 66.50 84 SER A CA 1
ATOM 654 C C . SER A 1 84 ? 9.684 11.929 -42.030 1.00 66.50 84 SER A C 1
ATOM 656 O O . SER A 1 84 ? 10.455 11.960 -42.989 1.00 66.50 84 SER A O 1
ATOM 658 N N . ILE A 1 85 ? 8.359 12.039 -42.151 1.00 67.75 85 ILE A N 1
ATOM 659 C CA . ILE A 1 85 ? 7.704 12.323 -43.424 1.00 67.75 85 ILE A CA 1
ATOM 660 C C . ILE A 1 85 ? 8.068 13.764 -43.770 1.00 67.75 85 ILE A C 1
ATOM 662 O O . ILE A 1 85 ? 7.505 14.709 -43.218 1.00 67.75 85 ILE A O 1
ATOM 666 N N . LYS A 1 86 ? 9.069 13.930 -44.634 1.00 70.81 86 LYS A N 1
ATOM 667 C CA . LYS A 1 86 ? 9.443 15.230 -45.181 1.00 70.81 86 LYS A CA 1
ATOM 668 C C . LYS A 1 86 ? 8.564 15.521 -46.389 1.00 70.81 86 LYS A C 1
ATOM 670 O O . LYS A 1 86 ? 8.425 14.674 -47.267 1.00 70.81 86 LYS A O 1
ATOM 675 N N . TYR A 1 87 ? 8.003 16.725 -46.432 1.00 73.25 87 TYR A N 1
ATOM 676 C CA . TYR A 1 87 ? 7.248 17.244 -47.570 1.00 73.25 87 TYR A CA 1
ATOM 677 C C . TYR A 1 87 ? 8.099 18.318 -48.264 1.00 73.25 87 TYR A C 1
ATOM 679 O O . TYR A 1 87 ? 8.031 19.485 -47.873 1.00 73.25 87 TYR A O 1
ATOM 687 N N . PRO A 1 88 ? 8.914 17.957 -49.273 1.00 65.56 88 PRO A N 1
ATOM 688 C CA . PRO A 1 88 ? 9.842 18.895 -49.913 1.00 65.56 88 PRO A CA 1
ATOM 689 C C . PRO A 1 88 ? 9.137 20.111 -50.537 1.00 65.56 88 PRO A C 1
ATOM 691 O O . PRO A 1 88 ? 9.704 21.198 -50.619 1.00 65.56 88 PRO A O 1
ATOM 694 N N . GLU A 1 89 ? 7.875 19.940 -50.931 1.00 66.38 89 GLU A N 1
ATOM 695 C CA . GLU A 1 89 ? 6.994 20.988 -51.458 1.00 66.38 89 GLU A CA 1
ATOM 696 C C . GLU A 1 89 ? 6.726 22.120 -50.440 1.00 66.38 89 GLU A C 1
ATOM 698 O O . GLU A 1 89 ? 6.532 23.273 -50.825 1.00 66.38 89 GLU A O 1
ATOM 703 N N . LEU A 1 90 ? 6.729 21.811 -49.135 1.00 60.78 90 LEU A N 1
ATOM 704 C CA . LEU A 1 90 ? 6.424 22.768 -48.061 1.00 60.78 90 LEU A CA 1
ATOM 705 C C . LEU A 1 90 ? 7.664 23.523 -47.561 1.00 60.78 90 LEU A C 1
ATOM 707 O O . LEU A 1 90 ? 7.541 24.669 -47.132 1.00 60.78 90 LEU A O 1
ATOM 711 N N . GLU A 1 91 ? 8.859 22.937 -47.667 1.00 60.12 91 GLU A N 1
ATOM 712 C CA . GLU A 1 91 ? 10.112 23.592 -47.255 1.00 60.12 91 GLU A CA 1
ATOM 713 C C . GLU A 1 91 ? 10.469 24.782 -48.166 1.00 60.12 91 GLU A C 1
ATOM 715 O O . GLU A 1 91 ? 11.020 25.781 -47.704 1.00 60.12 91 GLU A O 1
ATOM 720 N N . LYS A 1 92 ? 10.059 24.743 -49.441 1.00 59.62 92 LYS A N 1
ATOM 721 C CA . LYS A 1 92 ? 10.288 25.837 -50.402 1.00 59.62 92 LYS A CA 1
ATOM 722 C C . LYS A 1 92 ? 9.457 27.095 -50.133 1.00 59.62 92 LYS A C 1
ATOM 724 O O . LYS A 1 92 ? 9.813 28.160 -50.625 1.00 59.62 92 LYS A O 1
ATOM 729 N N . ARG A 1 93 ? 8.369 27.007 -49.356 1.00 58.22 93 ARG A N 1
ATOM 730 C CA . ARG A 1 93 ? 7.517 28.169 -49.029 1.00 58.22 93 ARG A CA 1
ATOM 731 C C . ARG A 1 93 ? 7.916 28.885 -47.734 1.00 58.22 93 ARG A C 1
ATOM 733 O O . ARG A 1 93 ? 7.416 29.974 -47.484 1.00 58.22 93 ARG A O 1
ATOM 740 N N . GLY A 1 94 ? 8.813 28.306 -46.929 1.00 54.81 94 GLY A N 1
ATOM 741 C CA . GLY A 1 94 ? 9.215 28.853 -45.625 1.00 54.81 94 GLY A CA 1
ATOM 742 C C . GLY A 1 94 ? 10.498 29.694 -45.610 1.00 54.81 94 GLY A C 1
ATOM 743 O O . GLY 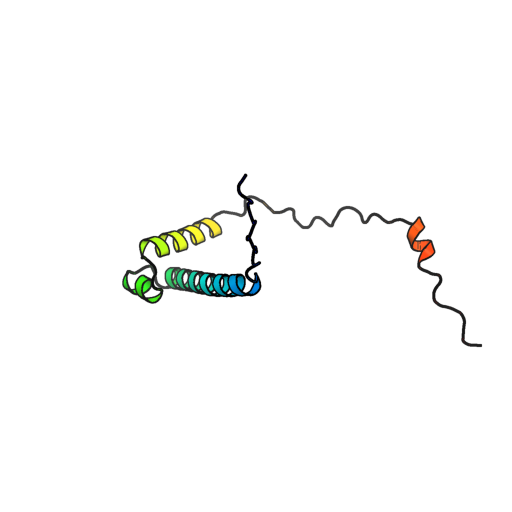A 1 94 ? 10.825 30.253 -44.569 1.00 54.81 94 GLY A O 1
ATOM 744 N N . PHE A 1 95 ? 11.229 29.796 -46.727 1.00 46.12 95 PHE A N 1
ATOM 745 C CA . PHE A 1 95 ? 12.564 30.422 -46.781 1.00 46.12 95 PHE A CA 1
ATOM 746 C C . PHE A 1 95 ? 12.636 31.698 -47.639 1.00 46.12 95 PHE A C 1
ATOM 748 O O . PHE A 1 95 ? 13.672 32.006 -48.218 1.00 46.12 95 PHE A O 1
ATOM 755 N N . VAL A 1 96 ? 11.555 32.481 -47.703 1.00 47.88 96 VAL A N 1
ATOM 756 C CA . VAL A 1 96 ? 11.592 33.849 -48.260 1.00 47.88 96 VAL A CA 1
ATOM 757 C C . VAL A 1 96 ? 11.120 34.837 -47.196 1.00 47.88 96 VAL A C 1
ATOM 759 O O . VAL A 1 96 ? 10.077 35.465 -47.312 1.00 47.88 96 VAL A O 1
ATOM 762 N N . ALA A 1 97 ? 11.867 34.929 -46.097 1.00 50.34 97 ALA A N 1
ATOM 763 C CA . ALA A 1 97 ? 11.693 35.990 -45.106 1.00 50.34 97 ALA A CA 1
ATOM 764 C C . ALA A 1 97 ? 13.008 36.254 -44.366 1.00 50.34 97 ALA A C 1
ATOM 766 O O . ALA A 1 97 ? 13.134 35.986 -43.173 1.00 50.34 97 ALA A O 1
ATOM 767 N N . LYS A 1 98 ? 14.009 36.725 -45.112 1.00 49.47 98 LYS A N 1
ATOM 768 C CA . LYS A 1 98 ? 15.112 37.585 -44.654 1.00 49.47 98 LYS A CA 1
ATOM 769 C C . LYS A 1 98 ? 16.104 37.669 -45.796 1.00 49.47 98 LYS A C 1
ATOM 771 O O . LYS A 1 98 ? 16.754 36.669 -46.047 1.00 49.47 98 LYS A O 1
ATOM 776 N N . GLN A 1 99 ? 16.162 38.816 -46.468 1.00 46.97 99 GLN A N 1
ATOM 777 C CA . GLN A 1 99 ? 17.366 39.513 -46.949 1.00 46.97 99 GLN A CA 1
ATOM 778 C C . GLN A 1 99 ? 16.915 40.625 -47.914 1.00 46.97 99 GLN A C 1
ATOM 780 O O . GLN A 1 99 ? 16.872 40.404 -49.115 1.00 46.97 99 GLN A O 1
ATOM 785 N N . SER A 1 100 ? 16.545 41.796 -47.388 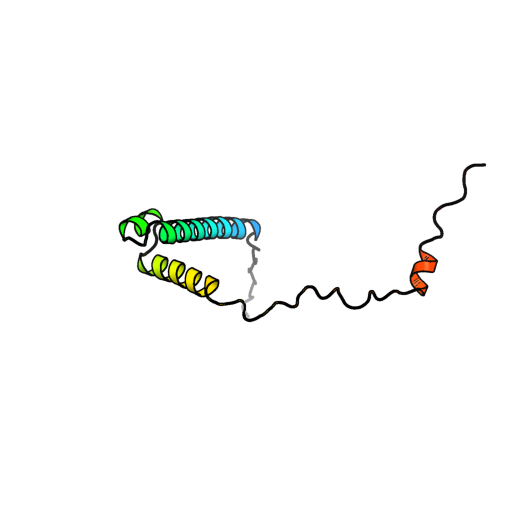1.00 47.25 100 SER A N 1
ATOM 786 C CA . SER A 1 100 ? 16.799 43.103 -48.023 1.00 47.25 100 SER A CA 1
ATOM 787 C C . SER A 1 100 ? 16.258 44.213 -47.123 1.00 47.25 100 SER A C 1
ATOM 789 O O . SER A 1 100 ? 15.054 44.422 -47.080 1.00 47.25 100 SER A O 1
ATOM 791 N N . GLU A 1 101 ? 17.141 44.861 -46.372 1.00 42.66 101 GLU A N 1
ATOM 792 C CA . GLU A 1 101 ? 17.102 46.300 -46.060 1.00 42.66 101 GLU A CA 1
ATOM 793 C C . GLU A 1 101 ? 18.308 46.593 -45.163 1.00 42.66 101 GLU A C 1
ATOM 795 O O . GLU A 1 101 ? 18.254 46.556 -43.940 1.00 42.66 101 GLU A O 1
ATOM 800 N N . ASN A 1 102 ? 19.452 46.738 -45.824 1.00 45.56 102 ASN A N 1
ATOM 801 C CA . ASN A 1 102 ? 20.579 47.553 -45.390 1.00 45.56 102 ASN A CA 1
ATOM 802 C C . ASN A 1 102 ? 21.313 47.928 -46.680 1.00 45.56 102 ASN A C 1
ATOM 804 O O . ASN A 1 102 ? 22.203 47.208 -47.135 1.00 45.56 102 ASN A O 1
ATOM 808 N N . ALA A 1 103 ? 20.840 49.004 -47.297 1.00 41.34 103 ALA A N 1
ATOM 809 C CA . ALA A 1 103 ? 21.555 49.833 -48.254 1.00 41.34 103 ALA A CA 1
ATOM 810 C C . ALA A 1 103 ? 21.040 51.261 -48.066 1.00 41.34 103 ALA A C 1
ATOM 812 O O . ALA A 1 103 ? 19.797 51.411 -48.023 1.00 41.34 103 ALA A O 1
#